Protein AF-W8BBY2-F1 (afdb_monomer_lite)

Radius of gyration: 19.66 Å; chains: 1; bounding box: 56×30×48 Å

Sequence (135 aa):
MLLSRNDSRLKLVKFDTEHIRKAIPMKVATRKNFGRRYCFVDMLFVGMRNTKDFDSPEELVEINDVLRKLDTDMRTPVEVLSVPHRIVFAEIFMRFRRDYTQNGENETNDGNDKEWSVSFYKILTFDVLNYDPRP

Organism: Ceratitis capitata (NCBI:txid7213)

Structure (mmCIF, N/CA/C/O backbone):
data_AF-W8BBY2-F1
#
_entry.id   AF-W8BBY2-F1
#
loop_
_atom_site.group_PDB
_atom_site.id
_atom_site.type_symbol
_atom_site.label_atom_id
_atom_site.label_alt_id
_atom_site.label_comp_id
_atom_site.label_asym_id
_atom_site.label_entity_id
_atom_site.label_seq_id
_atom_site.pdbx_PDB_ins_code
_atom_site.Cartn_x
_atom_site.Cartn_y
_atom_site.Cartn_z
_atom_site.occupancy
_atom_site.B_iso_or_equiv
_atom_site.auth_seq_id
_atom_site.auth_comp_id
_atom_site.auth_asym_id
_atom_site.auth_atom_id
_atom_site.pdbx_PDB_model_num
ATOM 1 N N . MET A 1 1 ? -12.432 4.919 -6.217 1.00 47.53 1 MET A N 1
ATOM 2 C CA . MET A 1 1 ? -12.393 6.137 -5.379 1.00 47.53 1 MET A CA 1
ATOM 3 C C . MET A 1 1 ? -10.983 6.733 -5.459 1.00 47.53 1 MET A C 1
ATOM 5 O O . MET A 1 1 ? -10.030 5.962 -5.448 1.00 47.53 1 MET A O 1
ATOM 9 N N . LEU A 1 2 ? -10.821 8.043 -5.665 1.00 51.84 2 LEU A N 1
ATOM 10 C CA . LEU A 1 2 ? -9.527 8.738 -5.547 1.00 51.84 2 LEU A CA 1
ATOM 11 C C . LEU A 1 2 ? -9.510 9.372 -4.155 1.00 51.84 2 LEU A C 1
ATOM 13 O O . LEU A 1 2 ? -10.374 10.197 -3.873 1.00 51.84 2 LEU A O 1
ATOM 17 N N . LEU A 1 3 ? -8.594 8.949 -3.283 1.00 55.38 3 LEU A N 1
ATOM 18 C CA . LEU A 1 3 ? -8.448 9.560 -1.961 1.00 55.38 3 LEU A CA 1
ATOM 19 C C . LEU A 1 3 ? -7.828 10.948 -2.139 1.00 55.38 3 LEU A C 1
ATOM 21 O O . LEU A 1 3 ? -6.771 11.085 -2.758 1.00 55.38 3 LEU A O 1
ATOM 25 N N . SER A 1 4 ? -8.510 11.978 -1.643 1.00 64.19 4 SER A N 1
ATOM 26 C CA . SER A 1 4 ? -7.965 13.338 -1.586 1.00 64.19 4 SER A CA 1
ATOM 27 C C . SER A 1 4 ? -6.797 13.386 -0.597 1.00 64.19 4 SER A C 1
ATOM 29 O O . SER A 1 4 ? -6.763 12.609 0.350 1.00 64.19 4 SER A O 1
ATOM 31 N N . ARG A 1 5 ? -5.861 14.333 -0.744 1.00 62.16 5 ARG A N 1
ATOM 32 C CA . ARG A 1 5 ? -4.800 14.549 0.263 1.00 62.16 5 ARG A CA 1
ATOM 33 C C . ARG A 1 5 ? -5.351 14.841 1.666 1.00 62.16 5 ARG A C 1
ATOM 35 O O . ARG A 1 5 ? -4.661 14.590 2.643 1.00 62.16 5 ARG A O 1
ATOM 42 N N . ASN A 1 6 ? -6.585 15.337 1.751 1.00 66.69 6 ASN A N 1
ATOM 43 C CA . ASN A 1 6 ? -7.267 15.639 3.011 1.00 66.69 6 ASN A CA 1
ATOM 44 C C . ASN A 1 6 ? -8.137 14.477 3.518 1.00 66.69 6 ASN A C 1
ATOM 46 O O . ASN A 1 6 ? -8.918 14.656 4.449 1.00 66.69 6 ASN A O 1
ATOM 50 N N . ASP A 1 7 ? -8.055 13.308 2.883 1.00 69.31 7 ASP A N 1
ATOM 51 C CA . ASP A 1 7 ? -8.833 12.139 3.267 1.00 69.31 7 ASP A CA 1
ATOM 52 C C . ASP A 1 7 ? -8.311 11.568 4.590 1.00 69.31 7 ASP A C 1
ATOM 54 O O . ASP A 1 7 ? -7.145 11.181 4.707 1.00 69.31 7 ASP A O 1
ATOM 58 N N . SER A 1 8 ? -9.183 11.524 5.595 1.00 69.31 8 SER A N 1
ATOM 59 C CA . SER A 1 8 ? -8.863 11.068 6.949 1.00 69.31 8 SER A CA 1
ATOM 60 C C . SER A 1 8 ? -8.336 9.629 6.972 1.00 69.31 8 SER A C 1
ATOM 62 O O . SER A 1 8 ? -7.497 9.309 7.813 1.00 69.31 8 SER A O 1
ATOM 64 N N . ARG A 1 9 ? -8.715 8.788 5.997 1.00 69.06 9 ARG A N 1
ATOM 65 C CA . ARG A 1 9 ? -8.211 7.410 5.848 1.00 69.06 9 ARG A CA 1
ATOM 66 C C . ARG A 1 9 ? -6.706 7.353 5.666 1.00 69.06 9 ARG A C 1
ATOM 68 O O . ARG A 1 9 ? -6.079 6.420 6.150 1.00 69.06 9 ARG A O 1
ATOM 75 N N . LEU A 1 10 ? -6.110 8.358 5.021 1.00 69.44 10 LEU A N 1
ATOM 76 C CA . LEU A 1 10 ? -4.661 8.410 4.817 1.00 69.44 10 LEU A CA 1
ATOM 77 C C . LEU A 1 10 ? -3.894 8.480 6.141 1.00 69.44 10 LEU A C 1
ATOM 79 O O . LEU A 1 10 ? -2.780 7.972 6.212 1.00 69.44 10 LEU A O 1
ATOM 83 N N . LYS A 1 11 ? -4.493 9.041 7.201 1.00 68.94 11 LYS A N 1
ATOM 84 C CA . LYS A 1 11 ? -3.880 9.071 8.537 1.00 68.94 11 LYS A CA 1
ATOM 85 C C . LYS A 1 11 ? -3.839 7.699 9.210 1.00 68.94 11 LYS A C 1
ATOM 87 O O . LYS A 1 11 ? -2.925 7.445 9.985 1.00 68.94 11 LYS A O 1
ATOM 92 N N . LEU A 1 12 ? -4.795 6.817 8.901 1.00 66.31 12 LEU A N 1
ATOM 93 C CA . LEU A 1 12 ? -4.809 5.435 9.401 1.00 66.31 12 LEU A CA 1
ATOM 94 C C . LEU A 1 12 ? -3.837 4.529 8.645 1.00 66.31 12 LEU A C 1
ATOM 96 O O . LEU A 1 12 ? -3.483 3.462 9.135 1.00 66.31 12 LEU A O 1
ATOM 100 N N . VAL A 1 13 ? -3.375 4.949 7.467 1.00 66.19 13 VAL A N 1
ATOM 101 C CA . VAL A 1 13 ? -2.466 4.179 6.604 1.00 66.19 13 VAL A CA 1
ATOM 102 C C . VAL A 1 13 ? -1.013 4.419 7.038 1.00 66.19 13 VAL A C 1
ATOM 104 O O . VAL A 1 13 ? -0.120 4.646 6.226 1.00 66.19 13 VAL A O 1
ATOM 107 N N . LYS A 1 14 ? -0.753 4.368 8.346 1.00 73.75 14 LYS A N 1
ATOM 108 C CA . LYS A 1 14 ? 0.600 4.211 8.883 1.00 73.75 14 LYS A CA 1
ATOM 109 C C . LYS A 1 14 ? 0.875 2.709 8.942 1.00 73.75 14 LYS A C 1
ATOM 111 O O . LYS A 1 14 ? 0.622 2.071 9.956 1.00 73.75 14 LYS A O 1
ATOM 116 N N . PHE A 1 15 ? 1.277 2.106 7.829 1.00 76.12 15 PHE A N 1
ATOM 117 C CA . PHE A 1 15 ? 1.682 0.700 7.817 1.00 76.12 15 PHE A CA 1
ATOM 118 C C . PHE A 1 15 ? 3.199 0.616 7.916 1.00 76.12 15 PHE A C 1
ATOM 120 O O . PHE A 1 15 ? 3.898 0.923 6.954 1.00 76.12 15 PHE A O 1
ATOM 127 N N . ASP A 1 16 ? 3.692 0.163 9.061 1.00 80.50 16 ASP A N 1
ATOM 128 C CA . ASP A 1 16 ? 5.066 -0.326 9.173 1.00 80.50 16 ASP A CA 1
ATOM 129 C C . ASP A 1 16 ? 5.236 -1.657 8.427 1.00 80.50 16 ASP A C 1
ATOM 131 O O . ASP A 1 16 ? 4.262 -2.354 8.126 1.00 80.50 16 ASP A O 1
ATOM 135 N N . THR A 1 17 ? 6.480 -2.026 8.124 1.00 81.56 17 THR A N 1
ATOM 136 C CA . THR A 1 17 ? 6.807 -3.224 7.332 1.00 81.56 17 THR A CA 1
ATOM 137 C C . THR A 1 17 ? 6.189 -4.501 7.911 1.00 81.56 17 THR A C 1
ATOM 139 O O . THR A 1 17 ? 5.757 -5.372 7.162 1.00 81.56 17 THR A O 1
ATOM 142 N N . GLU A 1 18 ? 6.085 -4.597 9.237 1.00 85.38 18 GLU A N 1
ATOM 143 C CA . GLU A 1 18 ? 5.474 -5.725 9.955 1.00 85.38 18 GLU A CA 1
ATOM 144 C C . GLU A 1 18 ? 3.958 -5.861 9.744 1.00 85.38 18 GLU A C 1
ATOM 146 O O . GLU A 1 18 ? 3.395 -6.956 9.843 1.00 85.38 18 GLU A O 1
ATOM 151 N N . HIS A 1 19 ? 3.294 -4.762 9.390 1.00 86.69 19 HIS A N 1
ATOM 152 C CA . HIS A 1 19 ? 1.871 -4.744 9.088 1.00 86.69 19 HIS A CA 1
ATOM 153 C C . HIS A 1 19 ? 1.582 -5.157 7.636 1.00 86.69 19 HIS A C 1
ATOM 155 O O . HIS A 1 19 ? 0.430 -5.415 7.279 1.00 86.69 19 HIS A O 1
ATOM 161 N N . ILE A 1 20 ? 2.603 -5.248 6.776 1.00 89.38 20 ILE A N 1
ATOM 162 C CA . ILE A 1 20 ? 2.457 -5.715 5.396 1.00 89.38 20 ILE A CA 1
ATOM 163 C C . ILE A 1 20 ? 2.420 -7.243 5.379 1.00 89.38 20 ILE A C 1
ATOM 165 O O . ILE A 1 20 ? 3.408 -7.926 5.631 1.00 89.38 20 ILE A O 1
ATOM 169 N N . ARG A 1 21 ? 1.261 -7.804 5.035 1.00 92.00 21 ARG A N 1
ATOM 170 C CA . ARG A 1 21 ? 1.039 -9.258 5.003 1.00 92.00 21 ARG A CA 1
ATOM 171 C C . ARG A 1 21 ? 1.417 -9.883 3.673 1.00 92.00 21 ARG A C 1
ATOM 173 O O . ARG A 1 21 ? 1.806 -11.047 3.632 1.00 92.00 21 ARG A O 1
ATOM 180 N N . LYS A 1 22 ? 1.276 -9.133 2.580 1.00 93.31 22 LYS A N 1
ATOM 181 C CA . LYS A 1 22 ? 1.664 -9.577 1.237 1.00 93.31 22 LYS A CA 1
ATOM 182 C C . LYS A 1 22 ? 2.236 -8.420 0.432 1.00 93.31 22 LYS A C 1
ATOM 184 O O . LYS A 1 22 ? 1.718 -7.308 0.491 1.00 93.31 22 LYS A O 1
ATOM 189 N N . ALA A 1 23 ? 3.251 -8.730 -0.367 1.00 93.75 23 ALA A N 1
ATOM 190 C CA . ALA A 1 23 ? 3.796 -7.872 -1.409 1.00 93.75 23 ALA A CA 1
ATOM 191 C C . ALA A 1 23 ? 3.743 -8.652 -2.726 1.00 93.75 23 ALA A C 1
ATOM 193 O O . ALA A 1 23 ? 4.435 -9.654 -2.894 1.00 93.75 23 ALA A O 1
ATOM 194 N N . ILE A 1 24 ? 2.868 -8.232 -3.633 1.00 95.94 24 ILE A N 1
ATOM 195 C CA . ILE A 1 24 ? 2.526 -8.980 -4.840 1.00 95.94 24 ILE A CA 1
ATOM 196 C C . ILE A 1 24 ? 3.032 -8.191 -6.051 1.00 95.94 24 ILE A C 1
ATOM 198 O O . ILE A 1 24 ? 2.519 -7.101 -6.314 1.00 95.94 24 ILE A O 1
ATOM 202 N N . PRO A 1 25 ? 4.025 -8.698 -6.802 1.00 95.00 25 PRO A N 1
ATOM 203 C CA . PRO A 1 25 ? 4.433 -8.075 -8.051 1.00 95.00 25 PRO A CA 1
ATOM 204 C C . PRO A 1 25 ? 3.337 -8.258 -9.097 1.00 95.00 25 PRO A C 1
ATOM 206 O O . PRO A 1 25 ? 2.956 -9.374 -9.441 1.00 95.00 25 PRO A O 1
ATOM 209 N N . MET A 1 26 ? 2.835 -7.142 -9.611 1.00 96.06 26 MET A N 1
ATOM 210 C CA . MET A 1 26 ? 1.747 -7.112 -10.586 1.00 96.06 26 MET A CA 1
ATOM 211 C C . MET A 1 26 ? 2.279 -7.031 -12.012 1.00 96.06 26 MET A C 1
ATOM 213 O O . MET A 1 26 ? 1.750 -7.668 -12.921 1.00 96.06 26 MET A O 1
ATOM 217 N N . LYS A 1 27 ? 3.311 -6.212 -12.232 1.00 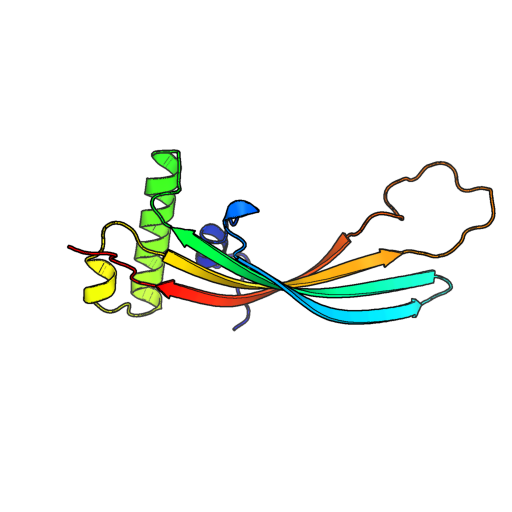96.12 27 LYS A N 1
ATOM 218 C CA . LYS A 1 27 ? 3.876 -5.988 -13.563 1.00 96.12 27 LYS A CA 1
ATOM 219 C C . LYS A 1 27 ? 5.307 -5.494 -13.474 1.00 96.12 27 LYS A C 1
ATOM 221 O O . LYS A 1 27 ? 5.606 -4.592 -12.702 1.00 96.12 27 LYS A O 1
ATOM 226 N N . VAL A 1 28 ? 6.157 -6.016 -14.351 1.00 95.75 28 VAL A N 1
ATOM 227 C CA . VAL A 1 28 ? 7.497 -5.480 -14.594 1.00 95.75 28 VAL A CA 1
ATOM 228 C C . VAL A 1 28 ? 7.567 -5.013 -16.040 1.00 95.75 28 VAL A C 1
ATOM 230 O O . VAL A 1 28 ? 7.148 -5.724 -16.952 1.00 95.75 28 VAL A O 1
ATOM 233 N N . ALA A 1 29 ? 8.047 -3.793 -16.258 1.00 95.31 29 ALA A N 1
ATOM 234 C CA . ALA A 1 29 ? 8.158 -3.222 -17.591 1.00 95.31 29 ALA A CA 1
ATOM 235 C C . ALA A 1 29 ? 9.408 -2.362 -17.720 1.00 95.31 29 ALA A C 1
ATOM 237 O O . ALA A 1 29 ? 9.707 -1.539 -16.859 1.00 95.31 29 ALA A O 1
ATOM 238 N N . THR A 1 30 ? 10.095 -2.486 -18.848 1.00 94.31 30 THR A N 1
ATOM 239 C CA . THR A 1 30 ? 11.180 -1.586 -19.223 1.00 94.31 30 THR A CA 1
ATOM 240 C C . THR A 1 30 ? 10.704 -0.600 -20.285 1.00 94.31 30 THR A C 1
ATOM 242 O O . THR A 1 30 ? 9.886 -0.933 -21.143 1.00 94.31 30 THR A O 1
ATOM 245 N N . ARG A 1 31 ? 11.170 0.649 -20.218 1.00 92.62 31 ARG A N 1
ATOM 246 C CA . ARG A 1 31 ? 10.868 1.684 -21.219 1.00 92.62 31 ARG A CA 1
ATOM 247 C C . ARG A 1 31 ? 12.101 2.513 -21.526 1.00 92.62 31 ARG A C 1
ATOM 249 O O . ARG A 1 31 ? 12.890 2.796 -20.629 1.00 92.62 31 ARG A O 1
ATOM 256 N N . LYS A 1 32 ? 12.232 2.944 -22.779 1.00 91.44 32 LYS A N 1
ATOM 257 C CA . LYS A 1 32 ? 13.259 3.894 -23.208 1.00 91.44 32 LYS A CA 1
ATOM 258 C C . LYS A 1 32 ? 12.590 5.215 -23.576 1.00 91.44 32 LYS A C 1
ATOM 260 O O . LYS A 1 32 ? 11.807 5.244 -24.518 1.00 91.44 32 LYS A O 1
ATOM 265 N N . ASN A 1 33 ? 12.910 6.284 -22.852 1.00 86.19 33 ASN A N 1
ATOM 266 C CA . ASN A 1 33 ? 12.356 7.622 -23.061 1.00 86.19 33 ASN A CA 1
ATOM 267 C C . ASN A 1 33 ? 13.508 8.629 -23.149 1.00 86.19 33 ASN A C 1
ATOM 269 O O . ASN A 1 33 ? 14.331 8.674 -22.241 1.00 86.19 33 ASN A O 1
ATOM 273 N N . PHE A 1 34 ? 13.562 9.435 -24.216 1.00 85.56 34 PHE A N 1
ATOM 274 C CA . PHE A 1 34 ? 14.552 10.516 -24.385 1.00 85.56 34 PHE A CA 1
ATOM 275 C C . PHE A 1 34 ? 16.008 10.085 -24.110 1.00 85.56 34 PHE A C 1
ATOM 277 O O . PHE A 1 34 ? 16.744 10.744 -23.387 1.00 85.56 34 PHE A O 1
ATOM 284 N N . GLY A 1 35 ? 16.412 8.924 -24.638 1.00 84.69 35 GLY A N 1
ATOM 285 C CA . GLY A 1 35 ? 17.761 8.375 -24.440 1.00 84.69 35 GLY A CA 1
ATOM 286 C C . GLY A 1 35 ? 17.975 7.633 -23.115 1.00 84.69 35 GLY A C 1
ATOM 287 O O . GLY A 1 35 ? 18.894 6.822 -23.035 1.00 84.69 35 GLY A O 1
ATOM 288 N N . ARG A 1 36 ? 17.087 7.801 -22.129 1.00 87.31 36 ARG A N 1
ATOM 289 C CA . ARG A 1 36 ? 17.160 7.124 -20.829 1.00 87.31 36 ARG A CA 1
ATOM 290 C C . ARG A 1 36 ? 16.381 5.811 -20.808 1.00 87.31 36 ARG A C 1
ATOM 292 O O . ARG A 1 36 ? 15.373 5.659 -21.504 1.00 87.31 36 ARG A O 1
ATOM 299 N N . ARG A 1 37 ? 16.848 4.847 -20.017 1.00 90.38 37 ARG A N 1
ATOM 300 C CA . ARG A 1 37 ? 16.273 3.507 -19.848 1.00 90.38 37 ARG A CA 1
ATOM 301 C C . ARG A 1 37 ? 15.726 3.350 -18.431 1.00 90.38 37 ARG A C 1
ATOM 303 O O . ARG A 1 37 ? 16.463 3.461 -17.462 1.00 90.38 37 ARG A O 1
ATOM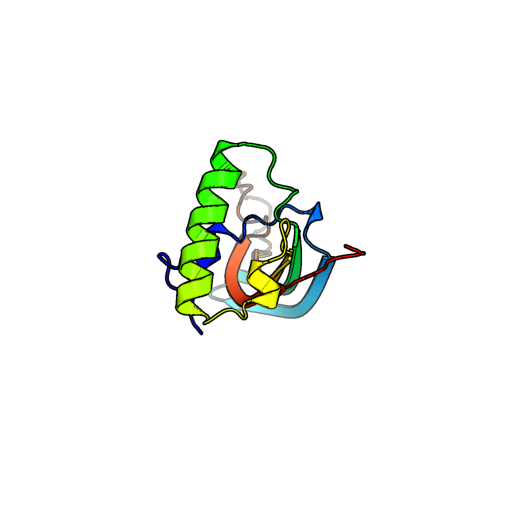 310 N N . TYR A 1 38 ? 14.438 3.044 -18.322 1.00 91.88 38 TYR A N 1
ATOM 311 C CA . TYR A 1 38 ? 13.718 2.913 -17.058 1.00 91.88 38 TYR A CA 1
ATOM 312 C C . TYR A 1 38 ? 13.168 1.517 -16.857 1.00 91.88 38 TYR A C 1
ATOM 314 O O . TYR A 1 38 ? 12.644 0.914 -17.796 1.00 91.88 38 TYR A O 1
ATOM 322 N N . CYS A 1 39 ? 13.254 1.023 -15.628 1.00 93.56 39 CYS A N 1
ATOM 323 C CA . CYS A 1 39 ? 12.549 -0.161 -15.164 1.00 93.56 39 CYS A CA 1
ATOM 324 C C . CYS A 1 39 ? 11.418 0.284 -14.242 1.00 93.56 39 CYS A C 1
ATOM 326 O O . CYS A 1 39 ? 11.633 1.107 -13.352 1.00 93.56 39 CYS A O 1
ATOM 328 N N . PHE A 1 40 ? 10.223 -0.245 -14.469 1.00 95.31 40 PHE A N 1
ATOM 329 C CA . PHE A 1 40 ? 9.043 -0.015 -13.656 1.00 95.31 40 PHE A CA 1
ATOM 330 C C . PHE A 1 40 ? 8.574 -1.333 -13.061 1.00 95.31 40 PHE A C 1
ATOM 332 O O . PHE A 1 40 ? 8.455 -2.325 -13.785 1.00 95.31 40 PHE A O 1
ATOM 339 N N . VAL A 1 41 ? 8.273 -1.319 -11.767 1.00 96.31 41 VAL A N 1
ATOM 340 C CA . VAL A 1 41 ? 7.721 -2.466 -11.045 1.00 96.31 41 VAL A CA 1
ATOM 341 C C . VAL A 1 41 ? 6.451 -2.017 -10.345 1.00 96.31 41 VAL A C 1
ATOM 343 O O . VAL A 1 41 ? 6.491 -1.197 -9.431 1.00 96.31 41 VAL A O 1
ATOM 346 N N . ASP A 1 42 ? 5.326 -2.547 -10.799 1.00 96.69 42 ASP A N 1
ATOM 347 C CA . ASP A 1 42 ? 4.032 -2.382 -10.154 1.00 96.69 42 ASP A CA 1
ATOM 348 C C . ASP A 1 42 ? 3.896 -3.443 -9.069 1.00 96.69 42 ASP A C 1
ATOM 350 O O . ASP A 1 42 ? 3.999 -4.637 -9.352 1.00 96.69 42 ASP A O 1
ATOM 354 N N . MET A 1 43 ? 3.645 -3.005 -7.844 1.00 96.25 43 MET A N 1
ATOM 355 C CA . MET A 1 43 ? 3.454 -3.839 -6.665 1.00 96.25 43 MET A CA 1
ATOM 356 C C . MET A 1 43 ? 2.082 -3.556 -6.058 1.00 96.25 43 MET A C 1
ATOM 358 O O . MET A 1 43 ? 1.641 -2.407 -5.998 1.00 96.25 43 MET A O 1
ATOM 362 N N . LEU A 1 44 ? 1.429 -4.606 -5.576 1.00 94.88 44 LEU A N 1
ATOM 363 C CA . LEU A 1 44 ? 0.266 -4.526 -4.708 1.00 94.88 44 LEU A CA 1
ATOM 364 C C . LEU A 1 44 ? 0.673 -4.992 -3.311 1.00 94.88 44 LEU A C 1
ATOM 366 O O . LEU A 1 44 ? 1.110 -6.127 -3.127 1.00 94.88 44 LEU A O 1
ATOM 370 N N . PHE A 1 45 ? 0.520 -4.118 -2.331 1.00 93.31 45 PHE A N 1
ATOM 371 C CA . PHE A 1 45 ? 0.736 -4.422 -0.928 1.00 93.31 45 PHE A CA 1
ATOM 372 C C . PHE A 1 45 ? -0.600 -4.623 -0.231 1.00 93.31 45 PHE A C 1
ATOM 374 O O . PHE A 1 45 ? -1.536 -3.854 -0.438 1.00 93.31 45 PHE A O 1
ATOM 381 N N . VAL A 1 46 ? -0.667 -5.648 0.609 1.00 92.50 46 VAL A N 1
ATOM 382 C CA . VAL A 1 46 ? -1.811 -5.905 1.483 1.00 92.50 46 VAL A CA 1
ATOM 383 C C . VAL A 1 46 ? -1.368 -5.625 2.910 1.00 92.50 46 VAL A C 1
ATOM 385 O O . VAL A 1 46 ? -0.573 -6.381 3.471 1.00 92.50 46 VAL A O 1
ATOM 388 N N . GLY A 1 47 ? -1.853 -4.519 3.464 1.00 90.31 47 GLY A N 1
ATOM 389 C CA . GLY A 1 47 ? -1.605 -4.091 4.833 1.00 90.31 47 GLY A CA 1
ATOM 390 C C . GLY A 1 47 ? -2.726 -4.537 5.767 1.00 90.31 47 GLY A C 1
ATOM 391 O O . GLY A 1 47 ? -3.905 -4.435 5.428 1.00 90.31 47 GLY A O 1
ATOM 392 N N . MET A 1 48 ? -2.354 -5.016 6.952 1.00 88.50 48 MET A N 1
ATOM 393 C CA . MET A 1 48 ? -3.273 -5.311 8.048 1.00 88.50 48 MET A CA 1
ATOM 394 C C . MET A 1 48 ? -2.649 -4.893 9.386 1.00 88.50 48 MET A C 1
ATOM 396 O O . MET A 1 48 ? -1.646 -5.479 9.797 1.00 88.50 48 MET A O 1
ATOM 400 N N . ARG A 1 49 ? -3.251 -3.908 10.061 1.00 85.75 49 ARG A N 1
ATOM 401 C CA . ARG A 1 49 ? -2.781 -3.357 11.345 1.00 85.75 49 ARG A CA 1
ATOM 402 C C . ARG A 1 49 ? -3.902 -3.392 12.372 1.00 85.75 49 ARG A C 1
ATOM 404 O O . ARG A 1 49 ? -5.035 -3.045 12.045 1.00 85.75 49 ARG A O 1
ATOM 411 N N . ASN A 1 50 ? -3.608 -3.816 13.595 1.00 82.56 50 ASN A N 1
ATOM 412 C CA . ASN A 1 50 ? -4.577 -3.777 14.680 1.00 82.56 50 ASN A CA 1
ATOM 413 C C . ASN A 1 50 ? -4.476 -2.420 15.398 1.00 82.56 50 ASN A C 1
ATOM 415 O O . ASN A 1 50 ? -3.381 -1.899 15.593 1.00 82.56 50 ASN A O 1
ATOM 419 N N . THR A 1 51 ? -5.599 -1.830 15.812 1.00 76.94 51 THR A N 1
ATOM 420 C CA . THR A 1 51 ? -5.586 -0.557 16.552 1.00 76.94 51 THR A CA 1
ATOM 421 C C . THR A 1 51 ? -4.972 -0.649 17.950 1.00 76.94 51 THR A C 1
ATOM 423 O O . THR A 1 51 ? -4.791 0.375 18.595 1.00 76.94 51 THR A O 1
ATOM 426 N N . LYS A 1 52 ? -4.637 -1.845 18.440 1.00 76.38 52 LYS A N 1
ATOM 427 C CA . LYS A 1 52 ? -3.801 -2.015 19.636 1.00 76.38 52 LYS A CA 1
ATOM 428 C C . LYS A 1 52 ? -2.312 -1.754 19.377 1.00 76.38 52 LYS A C 1
ATOM 430 O O . LYS A 1 52 ? -1.585 -1.518 20.328 1.00 76.38 52 LYS A O 1
ATOM 435 N N . ASP A 1 53 ? -1.870 -1.824 18.120 1.00 72.81 53 ASP A N 1
ATOM 436 C CA . ASP A 1 53 ? -0.456 -1.721 17.733 1.00 72.81 53 ASP A CA 1
ATOM 437 C C . ASP A 1 53 ? 0.010 -0.245 17.687 1.00 72.81 53 ASP A C 1
ATOM 439 O O . ASP A 1 53 ? 0.992 0.080 17.028 1.00 72.81 53 ASP A O 1
ATOM 443 N N . PHE A 1 54 ? -0.740 0.686 18.286 1.00 73.12 54 PHE A N 1
ATOM 444 C CA . PHE A 1 54 ? -0.365 2.097 18.394 1.00 73.12 54 PHE A CA 1
ATOM 445 C C . PHE A 1 54 ? 0.222 2.344 19.783 1.00 73.12 54 PHE A C 1
ATOM 447 O O . PHE A 1 54 ? -0.485 2.257 20.787 1.00 73.12 54 PHE A O 1
ATOM 454 N N . ASP A 1 55 ? 1.523 2.624 19.821 1.00 69.56 55 ASP A N 1
ATOM 455 C CA . ASP A 1 55 ? 2.315 2.579 21.052 1.00 69.56 55 ASP A CA 1
ATOM 456 C C . ASP A 1 55 ? 2.136 3.811 21.948 1.00 69.56 55 ASP A C 1
ATOM 458 O O . ASP A 1 55 ? 2.383 3.732 23.153 1.00 69.56 55 ASP A O 1
ATOM 462 N N . SER A 1 56 ? 1.709 4.955 21.392 1.00 78.56 56 SER A N 1
ATOM 463 C CA . SER A 1 56 ? 1.547 6.191 22.163 1.00 78.56 56 SER A CA 1
ATOM 464 C C . SER A 1 56 ? 0.077 6.517 22.475 1.00 78.56 56 SER A C 1
ATOM 466 O O . SER A 1 56 ? -0.800 6.388 21.609 1.00 78.56 56 SER A O 1
ATOM 468 N N . PRO A 1 57 ? -0.223 6.993 23.700 1.00 77.06 57 PRO A N 1
ATOM 469 C CA . PRO A 1 57 ? -1.554 7.477 24.063 1.00 77.06 57 PRO A CA 1
ATOM 470 C C . PRO A 1 57 ? -2.061 8.587 23.134 1.00 77.06 57 PRO A C 1
ATOM 472 O O . PRO A 1 57 ? -3.254 8.651 22.837 1.00 77.06 57 PRO A O 1
ATOM 475 N N . GLU A 1 58 ? -1.165 9.449 22.652 1.00 80.81 58 GLU A N 1
ATOM 476 C CA . GLU A 1 58 ? -1.494 10.539 21.737 1.00 80.81 58 GLU A CA 1
ATOM 477 C C . GLU A 1 58 ? -1.945 10.011 20.371 1.00 80.81 58 GLU A C 1
ATOM 479 O O . GLU A 1 58 ? -2.949 10.481 19.828 1.00 80.81 58 GLU A O 1
ATOM 484 N N . GLU A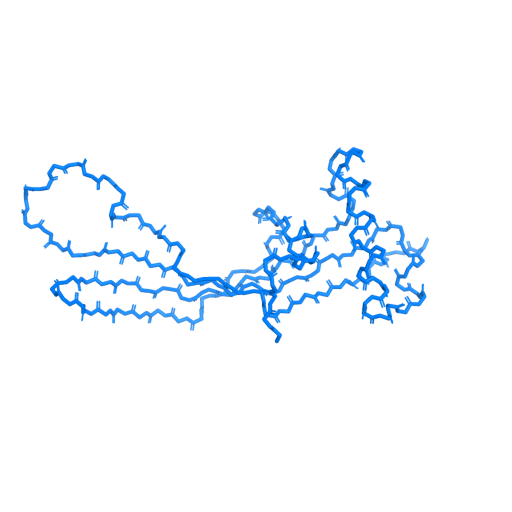 1 59 ? -1.250 9.004 19.831 1.00 75.56 59 GLU A N 1
ATOM 485 C CA . GLU A 1 59 ? -1.646 8.369 18.574 1.00 75.56 59 GLU A CA 1
ATOM 486 C C . GLU A 1 59 ? -2.989 7.656 18.718 1.00 75.56 59 GLU A C 1
ATOM 488 O O . GLU A 1 59 ? -3.846 7.797 17.845 1.00 75.56 59 GLU A O 1
ATOM 493 N N . LEU A 1 60 ? -3.228 6.970 19.841 1.00 76.75 60 LEU A N 1
ATOM 494 C CA . LEU A 1 60 ? -4.514 6.325 20.114 1.00 76.75 60 LEU A CA 1
ATOM 495 C C . LEU A 1 60 ? -5.681 7.320 20.100 1.00 76.75 60 LEU A C 1
ATOM 497 O O . LEU A 1 60 ? -6.739 7.016 19.544 1.00 76.75 60 LEU A O 1
ATOM 501 N N . VAL A 1 61 ? -5.512 8.511 20.681 1.00 81.31 61 VAL A N 1
ATOM 502 C CA . VAL A 1 61 ? -6.543 9.561 20.644 1.00 81.31 61 VAL A CA 1
ATOM 503 C C . VAL A 1 61 ? -6.767 10.051 19.213 1.00 81.31 61 VAL A C 1
ATOM 505 O O . VAL A 1 61 ? -7.914 10.084 18.761 1.00 81.31 61 VAL A O 1
ATOM 508 N N . GLU A 1 62 ? -5.695 10.363 18.473 1.00 80.12 62 GLU A N 1
ATOM 509 C CA . GLU A 1 62 ? -5.806 10.819 17.080 1.00 80.12 62 GLU A CA 1
ATOM 510 C C . GLU A 1 62 ? -6.535 9.783 16.211 1.00 80.12 62 GLU A C 1
ATOM 512 O O . GLU A 1 62 ? -7.418 10.118 15.417 1.00 80.12 62 GLU A O 1
ATOM 517 N N . ILE A 1 63 ? -6.201 8.509 16.385 1.00 79.38 63 ILE A N 1
ATOM 518 C CA . ILE A 1 63 ? -6.754 7.409 15.601 1.00 79.38 63 ILE A CA 1
ATOM 519 C C . ILE A 1 63 ? -8.209 7.149 15.955 1.00 79.38 63 ILE A C 1
ATOM 521 O O . ILE A 1 63 ? -9.020 6.963 15.049 1.00 79.38 63 ILE A O 1
ATOM 525 N N . ASN A 1 64 ? -8.578 7.210 17.233 1.00 79.69 64 ASN A N 1
ATOM 526 C CA . ASN A 1 64 ? -9.975 7.094 17.643 1.00 79.69 64 ASN A CA 1
ATOM 527 C C . ASN A 1 64 ? -10.844 8.227 17.083 1.00 79.69 64 ASN A C 1
ATOM 529 O O . ASN A 1 64 ? -12.003 8.001 16.726 1.00 79.69 64 ASN A O 1
ATOM 533 N N . ASP A 1 65 ? -10.303 9.437 16.955 1.00 82.81 65 ASP A N 1
ATOM 534 C CA . ASP A 1 65 ? -11.012 10.553 16.326 1.00 82.81 65 ASP A CA 1
ATOM 535 C C . ASP A 1 65 ? -11.163 10.365 14.815 1.00 82.81 65 ASP A C 1
ATOM 537 O O . ASP A 1 65 ? -12.220 10.655 14.247 1.00 82.81 65 ASP A O 1
ATOM 541 N N . VAL A 1 66 ? -10.125 9.852 14.152 1.00 80.81 66 VAL A N 1
ATOM 542 C CA . VAL A 1 66 ? -10.179 9.526 12.722 1.00 80.81 66 VAL A CA 1
ATOM 543 C C . VAL A 1 66 ? -11.172 8.394 12.456 1.00 80.81 66 VAL A C 1
ATOM 545 O O . VAL A 1 66 ? -11.980 8.502 11.532 1.00 80.81 66 VAL A O 1
ATOM 548 N N . LEU A 1 67 ? -11.163 7.348 13.281 1.00 80.25 67 LEU A N 1
ATOM 549 C CA . LEU A 1 67 ? -12.097 6.236 13.173 1.00 80.25 67 LEU A CA 1
ATOM 550 C C . LEU A 1 67 ? -13.544 6.691 13.388 1.00 80.25 67 LEU A C 1
ATOM 552 O O . LEU A 1 67 ? -14.392 6.344 12.580 1.00 80.25 67 LEU A O 1
ATOM 556 N N . ARG A 1 68 ? -13.827 7.544 14.384 1.00 81.94 68 ARG A N 1
ATOM 557 C CA . ARG A 1 68 ? -15.180 8.100 14.600 1.00 81.94 68 ARG A CA 1
ATOM 558 C C . ARG A 1 68 ? -15.716 8.866 13.386 1.00 81.94 68 ARG A C 1
ATOM 560 O O . ARG A 1 68 ? -16.893 8.742 13.041 1.00 81.94 68 ARG A O 1
ATOM 567 N N . LYS A 1 69 ? -14.860 9.648 12.719 1.00 82.00 69 LYS A N 1
ATOM 568 C CA . LYS A 1 69 ? -15.229 10.338 11.468 1.00 82.00 69 LYS A CA 1
ATOM 569 C C . LYS A 1 69 ? -15.533 9.333 10.361 1.00 82.00 69 LYS A C 1
ATOM 571 O O . LYS A 1 69 ? -16.561 9.445 9.702 1.00 82.00 69 LYS A O 1
ATOM 576 N N . LEU A 1 70 ? -14.689 8.314 10.217 1.00 77.38 70 LEU A N 1
ATOM 577 C CA . LEU A 1 70 ? -14.893 7.254 9.232 1.00 77.38 70 LEU A CA 1
ATOM 578 C C . LEU A 1 70 ? -16.148 6.432 9.477 1.00 77.38 70 LEU A C 1
ATOM 580 O O . LEU A 1 70 ? -16.840 6.101 8.523 1.00 77.38 70 LEU A O 1
ATOM 584 N N . ASP A 1 71 ? -16.462 6.148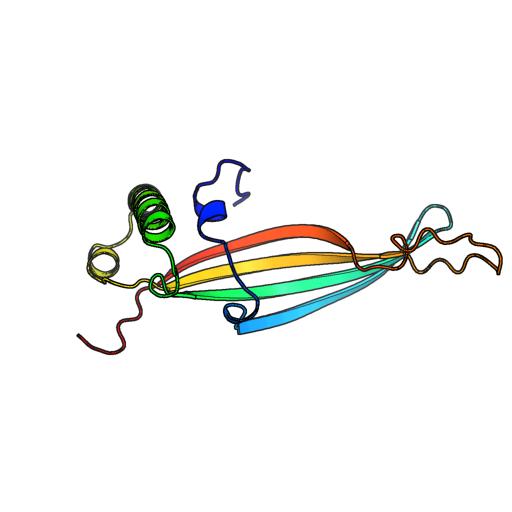 10.735 1.00 79.88 71 ASP A N 1
ATOM 585 C CA . ASP A 1 71 ? -17.660 5.411 11.114 1.00 79.88 71 ASP A CA 1
ATOM 586 C C . ASP A 1 71 ? -18.929 6.143 10.670 1.00 79.88 71 ASP A C 1
ATOM 588 O O . ASP A 1 71 ? -19.883 5.529 10.185 1.00 79.88 71 ASP A O 1
ATOM 592 N N . THR A 1 72 ? -18.895 7.475 10.752 1.00 80.62 72 THR A N 1
ATOM 593 C CA . THR A 1 72 ? -19.961 8.350 10.255 1.00 80.62 72 THR A CA 1
ATOM 594 C C . THR A 1 72 ? -20.040 8.316 8.727 1.00 80.62 72 THR A C 1
ATOM 596 O O . THR A 1 72 ? -21.122 8.126 8.169 1.00 80.62 72 THR A O 1
ATOM 599 N N . ASP A 1 73 ? -18.899 8.452 8.048 1.00 79.75 73 ASP A N 1
ATOM 600 C CA . ASP A 1 73 ? -18.828 8.510 6.583 1.00 79.75 73 ASP A CA 1
ATOM 601 C C . ASP A 1 73 ? -19.222 7.177 5.923 1.00 79.75 73 ASP A C 1
ATOM 603 O O . ASP A 1 73 ? -19.891 7.157 4.887 1.00 79.75 73 ASP A O 1
ATOM 607 N N . MET A 1 74 ? -18.827 6.058 6.533 1.00 73.62 74 MET A N 1
ATOM 608 C CA . MET A 1 74 ? -19.014 4.702 6.009 1.00 73.62 74 MET A CA 1
ATOM 609 C C . MET A 1 74 ? -20.305 4.037 6.496 1.00 73.62 74 MET A C 1
ATOM 611 O O . MET A 1 74 ? -20.635 2.953 6.017 1.00 73.62 74 MET A O 1
ATOM 615 N N . ARG A 1 75 ? -21.052 4.674 7.413 1.00 78.75 75 ARG A N 1
ATOM 616 C CA . ARG A 1 75 ? -22.224 4.087 8.092 1.00 78.75 75 ARG A CA 1
ATOM 617 C C . ARG A 1 75 ? -21.896 2.718 8.692 1.00 78.75 75 ARG A C 1
ATOM 619 O O . ARG A 1 75 ? -22.605 1.738 8.458 1.00 78.75 75 ARG A O 1
ATOM 626 N N . THR A 1 76 ? -20.788 2.662 9.425 1.00 73.00 76 THR A N 1
ATOM 627 C CA . THR A 1 76 ? -20.256 1.421 9.989 1.00 73.00 76 THR A CA 1
ATOM 628 C C . THR A 1 76 ? -21.300 0.742 10.895 1.00 73.00 76 THR A C 1
ATOM 630 O O . THR A 1 76 ? -21.879 1.417 11.751 1.00 73.00 76 THR A O 1
ATOM 633 N N . PRO A 1 77 ? -21.556 -0.573 10.737 1.00 76.06 77 PRO A N 1
ATOM 634 C CA . PRO A 1 77 ? -22.495 -1.310 11.582 1.00 76.06 77 PRO A CA 1
ATOM 635 C C . PRO A 1 77 ? -22.112 -1.277 13.066 1.00 76.06 77 PRO A C 1
ATOM 637 O O . PRO A 1 77 ? -20.930 -1.258 13.419 1.00 76.06 77 PRO A O 1
ATOM 640 N N . VAL A 1 78 ? -23.115 -1.314 13.946 1.00 76.00 78 VAL A N 1
ATOM 641 C CA . VAL A 1 78 ? -22.929 -1.200 15.405 1.00 76.00 78 VAL A CA 1
ATOM 642 C C . VAL A 1 78 ? -22.061 -2.334 15.958 1.00 76.00 78 VAL A C 1
ATOM 644 O O . VAL A 1 78 ? -21.274 -2.112 16.874 1.00 76.00 78 VAL A O 1
ATOM 647 N N . GLU A 1 79 ? -22.128 -3.519 15.354 1.00 74.31 79 GLU A N 1
ATOM 648 C CA . GLU A 1 79 ? -21.337 -4.695 15.732 1.00 74.31 79 GLU A CA 1
ATOM 649 C C . GLU A 1 79 ? -19.832 -4.496 15.502 1.00 74.31 79 GLU A C 1
ATOM 651 O O . GLU A 1 79 ? -19.004 -5.151 16.131 1.00 74.31 79 GLU A O 1
ATOM 656 N N . VAL A 1 80 ? -19.453 -3.601 14.586 1.00 69.50 80 VAL A N 1
ATOM 657 C CA . VAL A 1 80 ? -18.049 -3.245 14.336 1.00 69.50 80 VAL A CA 1
ATOM 658 C C . VAL A 1 80 ? -17.589 -2.164 15.317 1.00 69.50 80 VAL A C 1
ATOM 660 O O . VAL A 1 80 ? -16.428 -2.157 15.722 1.00 69.50 80 VAL A O 1
ATOM 663 N N . LEU A 1 81 ? -18.495 -1.278 15.743 1.00 72.50 81 LEU A N 1
ATOM 664 C CA . LEU A 1 81 ? -18.214 -0.223 16.725 1.00 72.50 81 LEU A CA 1
ATOM 665 C C . LEU A 1 81 ? -18.017 -0.765 18.145 1.00 72.50 81 LEU A C 1
ATOM 667 O O . LEU A 1 81 ? -17.330 -0.134 18.944 1.00 72.50 81 LEU A O 1
ATOM 671 N N . SER A 1 82 ? -18.614 -1.915 18.468 1.00 72.94 82 SER A N 1
ATOM 672 C CA . SER A 1 82 ? -18.559 -2.500 19.812 1.00 72.94 82 SER A CA 1
ATOM 673 C C . SER A 1 82 ? -17.217 -3.142 20.168 1.00 72.94 82 SER A C 1
ATOM 675 O O . SER A 1 82 ? -17.030 -3.532 21.318 1.00 72.94 82 SER A O 1
ATOM 677 N N . VAL A 1 83 ? -16.290 -3.278 19.214 1.00 72.69 83 VAL A N 1
ATOM 678 C CA . VAL A 1 83 ? -15.026 -3.990 19.441 1.00 72.69 83 VAL A CA 1
ATOM 679 C C . VAL A 1 83 ? -13.907 -3.026 19.835 1.00 72.69 83 VAL A C 1
ATOM 681 O O . VAL A 1 83 ? -13.646 -2.063 19.109 1.00 72.69 83 VAL A O 1
ATOM 684 N N . PRO A 1 84 ? -13.206 -3.284 20.958 1.00 70.19 84 PRO A N 1
ATOM 685 C CA . PRO A 1 84 ? -12.203 -2.364 21.495 1.00 70.19 84 PRO A CA 1
ATOM 686 C C . PRO A 1 84 ? -10.983 -2.205 20.581 1.00 70.19 84 PRO A C 1
ATOM 688 O O . PRO A 1 84 ? -10.355 -1.146 20.560 1.00 70.19 84 PRO A O 1
ATOM 691 N N . HIS A 1 85 ? -10.656 -3.236 19.799 1.00 76.06 85 HIS A N 1
ATOM 692 C CA . HIS A 1 85 ? -9.499 -3.245 18.913 1.00 76.06 85 HIS A CA 1
ATOM 693 C C . HIS A 1 85 ? -9.887 -3.701 17.508 1.00 76.06 85 HIS A C 1
ATOM 695 O O . HIS A 1 85 ? -10.136 -4.881 17.266 1.00 76.06 85 HIS A O 1
ATOM 701 N N . ARG A 1 86 ? -9.935 -2.754 16.572 1.00 78.88 86 ARG A N 1
ATOM 702 C CA . ARG A 1 86 ? -10.334 -3.002 15.183 1.00 78.88 86 ARG A CA 1
ATOM 703 C C . ARG A 1 86 ? -9.114 -3.286 14.320 1.00 78.88 86 ARG A C 1
ATOM 705 O O . ARG A 1 86 ? -8.000 -2.871 14.636 1.00 78.88 86 ARG A O 1
ATOM 712 N N . ILE A 1 87 ? -9.316 -3.985 13.211 1.00 81.94 87 ILE A N 1
ATOM 713 C CA . ILE A 1 87 ? -8.262 -4.230 12.230 1.00 81.94 87 ILE A CA 1
ATOM 714 C C . ILE A 1 87 ? -8.449 -3.278 11.057 1.00 81.94 87 ILE A C 1
ATOM 716 O O . ILE A 1 87 ? -9.459 -3.319 10.364 1.00 81.94 87 ILE A O 1
ATOM 720 N N . VAL A 1 88 ? -7.446 -2.451 10.797 1.00 84.06 88 VAL A N 1
ATOM 721 C CA . VAL A 1 88 ? -7.370 -1.639 9.587 1.00 84.06 88 VAL A CA 1
ATOM 722 C C . VAL A 1 88 ? -6.765 -2.487 8.476 1.00 84.06 88 VAL A C 1
ATOM 724 O O . VAL A 1 88 ? -5.644 -2.988 8.594 1.00 84.06 88 VAL A O 1
ATOM 727 N N . PHE A 1 89 ? -7.512 -2.634 7.390 1.00 86.94 89 PHE A N 1
ATOM 728 C CA . PHE A 1 89 ? -7.104 -3.328 6.180 1.00 86.94 89 PHE A CA 1
ATOM 729 C C . PHE A 1 89 ? -6.923 -2.328 5.039 1.00 86.94 89 PHE A C 1
ATOM 731 O O . PHE A 1 89 ? -7.768 -1.459 4.818 1.00 86.94 89 PHE A O 1
ATOM 738 N N . ALA A 1 90 ? -5.837 -2.464 4.280 1.00 88.94 90 ALA A N 1
ATOM 739 C CA . ALA A 1 90 ? -5.626 -1.659 3.086 1.00 88.94 90 ALA A CA 1
ATOM 740 C C . ALA A 1 90 ? -4.953 -2.450 1.965 1.00 88.94 90 ALA A C 1
ATOM 742 O O . ALA A 1 90 ? -3.989 -3.184 2.181 1.00 88.94 90 ALA A O 1
ATOM 743 N N . GLU A 1 91 ? -5.411 -2.215 0.740 1.00 91.31 91 GLU A N 1
ATOM 744 C CA . GLU A 1 91 ? -4.713 -2.621 -0.475 1.00 91.31 91 GLU A CA 1
ATOM 745 C C . GLU A 1 91 ? -4.059 -1.398 -1.102 1.00 91.31 91 GLU A C 1
ATOM 747 O O . GLU A 1 91 ? -4.731 -0.438 -1.489 1.00 91.31 91 GLU A O 1
ATOM 752 N N . ILE A 1 92 ? -2.736 -1.427 -1.212 1.00 90.94 92 ILE A N 1
ATOM 753 C CA . ILE A 1 92 ? -1.928 -0.292 -1.645 1.00 90.94 92 ILE A CA 1
ATOM 754 C C . ILE A 1 92 ? -1.196 -0.682 -2.920 1.00 90.94 92 ILE A C 1
ATOM 756 O O . ILE A 1 92 ? -0.314 -1.533 -2.927 1.00 90.94 92 ILE A O 1
ATOM 760 N N . PHE A 1 93 ? -1.547 -0.033 -4.020 1.00 93.38 93 PHE A N 1
ATOM 761 C CA . PHE A 1 93 ? -0.799 -0.124 -5.260 1.00 93.38 93 PHE A CA 1
ATOM 762 C C . PHE A 1 93 ? 0.362 0.868 -5.242 1.00 93.38 93 PHE A C 1
ATOM 764 O O . PHE A 1 93 ? 0.160 2.052 -4.969 1.00 93.38 93 PHE A O 1
ATOM 771 N N . MET A 1 94 ? 1.562 0.419 -5.597 1.00 93.44 94 MET A N 1
ATOM 772 C CA . MET A 1 94 ? 2.743 1.267 -5.748 1.00 93.44 94 MET A CA 1
ATOM 773 C C . MET A 1 94 ? 3.500 0.902 -7.022 1.00 93.44 94 MET A C 1
ATOM 775 O O . MET A 1 94 ? 3.735 -0.269 -7.299 1.00 93.44 94 MET A O 1
ATOM 779 N N . ARG A 1 95 ? 3.925 1.909 -7.787 1.00 95.06 95 ARG A N 1
ATOM 780 C CA . ARG A 1 95 ? 4.826 1.752 -8.930 1.00 95.06 95 ARG A CA 1
ATOM 781 C C . ARG A 1 95 ? 6.202 2.276 -8.573 1.00 95.06 95 ARG A C 1
ATOM 783 O O . ARG A 1 95 ? 6.414 3.492 -8.497 1.00 95.06 95 ARG A O 1
ATOM 790 N N . PHE A 1 96 ? 7.147 1.361 -8.468 1.00 94.62 96 PHE A N 1
ATOM 791 C CA . PHE A 1 96 ? 8.558 1.683 -8.374 1.00 94.62 96 PHE A CA 1
ATOM 792 C C . PHE A 1 96 ? 9.130 1.980 -9.758 1.00 94.62 96 PHE A C 1
ATOM 794 O O . PHE A 1 96 ? 8.716 1.390 -10.757 1.00 94.62 96 PHE A O 1
ATOM 801 N N . ARG A 1 97 ? 10.084 2.906 -9.814 1.00 93.19 97 ARG A N 1
ATOM 802 C CA . ARG A 1 97 ? 10.837 3.286 -11.007 1.00 93.19 97 ARG A CA 1
ATOM 803 C C . ARG A 1 97 ? 12.320 3.326 -10.668 1.00 93.19 97 ARG A C 1
ATOM 805 O O . ARG A 1 97 ? 12.701 3.904 -9.656 1.00 93.19 97 ARG A O 1
ATOM 812 N N . ARG A 1 98 ? 13.146 2.796 -11.563 1.00 91.75 98 ARG A N 1
ATOM 813 C CA . ARG A 1 98 ? 14.606 2.910 -11.508 1.00 91.75 98 ARG A CA 1
ATOM 814 C C . ARG A 1 98 ? 15.157 3.310 -12.870 1.00 91.75 98 ARG A C 1
ATOM 816 O O . ARG A 1 98 ? 14.740 2.734 -13.878 1.00 91.75 98 ARG A O 1
ATOM 823 N N . ASP A 1 99 ? 16.060 4.286 -12.907 1.00 90.38 99 ASP A N 1
ATOM 824 C CA . ASP A 1 99 ? 16.872 4.575 -14.094 1.00 90.38 99 ASP A CA 1
ATOM 825 C C . ASP A 1 99 ? 18.040 3.578 -14.143 1.00 90.38 99 ASP A C 1
ATOM 827 O O . ASP A 1 99 ? 18.715 3.337 -13.143 1.00 90.38 99 ASP A O 1
ATOM 831 N N . TYR A 1 100 ? 18.238 2.928 -15.286 1.00 87.06 100 TYR A N 1
ATOM 832 C CA . TYR A 1 100 ? 19.361 2.011 -15.514 1.00 87.06 100 TYR A CA 1
ATOM 833 C C . TYR A 1 100 ? 20.133 2.366 -16.788 1.00 87.06 100 TYR A C 1
ATOM 835 O O . TYR A 1 100 ? 20.790 1.521 -17.402 1.00 87.06 100 TYR A O 1
ATOM 843 N N . THR A 1 101 ? 20.050 3.622 -17.222 1.00 86.38 101 THR A N 1
ATOM 844 C CA . THR A 1 101 ? 20.870 4.120 -18.324 1.00 86.38 101 THR A CA 1
ATOM 845 C C . THR A 1 101 ? 22.346 3.917 -17.981 1.00 86.38 101 THR A C 1
ATOM 847 O O . THR A 1 101 ? 22.854 4.496 -17.031 1.00 86.38 101 THR A O 1
ATOM 850 N N . GLN A 1 102 ? 23.044 3.045 -18.719 1.00 73.00 102 GLN A N 1
ATOM 851 C CA . GLN A 1 102 ? 24.504 2.978 -18.632 1.00 73.00 102 GLN A CA 1
ATOM 852 C C . GLN A 1 102 ? 25.064 4.278 -19.198 1.00 73.00 102 GLN A C 1
ATOM 854 O O . GLN A 1 102 ? 25.054 4.468 -20.415 1.00 73.00 102 GLN A O 1
ATOM 859 N N . ASN A 1 103 ? 25.531 5.147 -18.318 1.00 62.25 103 ASN A N 1
ATOM 860 C CA . ASN A 1 103 ? 26.372 6.266 -18.690 1.00 62.25 103 ASN A CA 1
ATOM 861 C C . ASN A 1 103 ? 27.817 5.757 -18.624 1.00 62.25 103 ASN A C 1
ATOM 863 O O . ASN A 1 103 ? 28.227 5.154 -17.629 1.00 62.25 103 ASN A O 1
ATOM 867 N N . GLY A 1 104 ? 28.535 5.850 -19.744 1.00 51.59 104 GLY A N 1
ATOM 868 C CA . GLY A 1 104 ? 29.887 5.313 -19.872 1.00 51.59 104 GLY A CA 1
ATOM 869 C C . GLY A 1 104 ? 30.839 5.999 -18.897 1.00 51.59 104 GLY A C 1
ATOM 870 O O . GLY A 1 104 ? 30.965 7.213 -18.961 1.00 51.59 104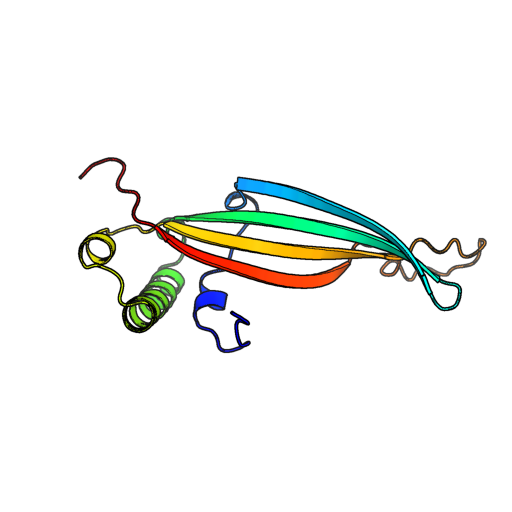 GLY A O 1
ATOM 871 N N . GLU A 1 105 ? 31.444 5.205 -18.010 1.00 52.09 105 GLU A N 1
ATOM 872 C CA . GLU A 1 105 ? 32.658 5.391 -17.184 1.00 52.09 105 GLU A CA 1
ATOM 873 C C . GLU A 1 105 ? 32.969 6.733 -16.481 1.00 52.09 105 GLU A C 1
ATOM 875 O O . GLU A 1 105 ? 33.874 6.758 -15.658 1.00 52.09 105 GLU A O 1
ATOM 880 N N . ASN A 1 106 ? 32.207 7.811 -16.664 1.00 50.72 106 ASN A N 1
ATOM 881 C CA . ASN A 1 106 ? 32.509 9.140 -16.128 1.00 50.72 106 ASN A CA 1
ATOM 882 C C . ASN A 1 106 ? 31.261 9.825 -15.558 1.00 50.72 106 ASN A C 1
ATOM 884 O O . ASN A 1 106 ? 30.911 10.930 -15.966 1.00 50.72 106 ASN A O 1
ATOM 888 N N . GLU A 1 107 ? 30.584 9.193 -14.601 1.00 53.03 107 GLU A N 1
ATOM 889 C CA . GLU A 1 107 ? 29.600 9.908 -13.786 1.00 53.03 107 GLU A CA 1
ATOM 890 C C . GLU A 1 107 ? 30.095 10.040 -12.358 1.00 53.03 107 GLU A C 1
ATOM 892 O O . GLU A 1 107 ? 30.045 9.115 -11.549 1.00 53.03 107 GLU A O 1
ATOM 897 N N . THR A 1 108 ? 30.588 11.245 -12.085 1.00 49.16 108 THR A N 1
ATOM 898 C CA . THR A 1 108 ? 30.652 11.846 -10.761 1.00 49.16 108 THR A CA 1
ATOM 899 C C . THR A 1 108 ? 29.373 11.538 -9.991 1.00 49.16 108 THR A C 1
ATOM 901 O O . THR A 1 108 ? 28.316 12.063 -10.319 1.00 49.16 108 THR A O 1
ATOM 904 N N . ASN A 1 109 ? 29.508 10.656 -9.001 1.00 48.84 109 ASN A N 1
ATOM 905 C CA . ASN A 1 109 ? 28.678 10.456 -7.816 1.00 48.84 109 ASN A CA 1
ATOM 906 C C . ASN A 1 109 ? 27.483 11.415 -7.647 1.00 48.84 109 ASN A C 1
ATOM 908 O O . ASN A 1 109 ? 27.515 12.279 -6.775 1.00 48.84 109 ASN A O 1
ATOM 912 N N . ASP A 1 110 ? 26.396 11.199 -8.385 1.00 52.12 110 ASP A N 1
ATOM 913 C CA . ASP A 1 110 ? 25.066 11.560 -7.898 1.00 52.12 110 ASP A CA 1
ATOM 914 C C . ASP A 1 110 ? 24.316 10.249 -7.641 1.00 52.12 110 ASP A C 1
ATOM 916 O O . ASP A 1 110 ? 23.633 9.682 -8.494 1.00 52.12 110 ASP A O 1
ATOM 920 N N . GLY A 1 111 ? 24.594 9.665 -6.470 1.00 52.34 111 GLY A N 1
ATOM 921 C CA . GLY A 1 111 ? 24.210 8.300 -6.088 1.00 52.34 111 GLY A CA 1
ATOM 922 C C . GLY A 1 111 ? 22.701 8.027 -6.071 1.00 52.34 111 GLY A C 1
ATOM 923 O O . GLY A 1 111 ? 22.304 6.870 -5.955 1.00 52.34 111 GLY A O 1
ATOM 924 N N . ASN A 1 112 ? 21.870 9.057 -6.242 1.00 54.94 112 ASN A N 1
ATOM 925 C CA . ASN A 1 112 ? 20.413 8.969 -6.177 1.00 54.94 112 ASN A CA 1
ATOM 926 C C . ASN A 1 112 ? 19.756 8.431 -7.457 1.00 54.94 112 ASN A C 1
ATOM 928 O O . ASN A 1 112 ? 18.709 7.790 -7.376 1.00 54.94 112 ASN A O 1
ATOM 932 N N . ASP A 1 113 ? 20.357 8.614 -8.638 1.00 57.72 113 ASP A N 1
ATOM 933 C CA . ASP A 1 113 ? 19.703 8.237 -9.906 1.00 57.72 113 ASP A CA 1
ATOM 934 C C . ASP A 1 113 ? 19.634 6.711 -10.131 1.00 57.72 113 ASP A C 1
ATOM 936 O O . ASP A 1 113 ? 18.871 6.224 -10.970 1.00 57.72 113 ASP A O 1
ATOM 940 N N . LYS A 1 114 ? 20.389 5.929 -9.347 1.00 65.62 114 LYS A N 1
ATOM 941 C CA . LYS A 1 114 ? 20.421 4.457 -9.420 1.00 65.62 114 LYS A CA 1
ATOM 942 C C . LYS A 1 114 ? 19.522 3.766 -8.395 1.00 65.62 114 LYS A C 1
ATOM 944 O O . LYS A 1 114 ? 19.456 2.530 -8.428 1.00 65.62 114 LYS A O 1
ATOM 949 N N . GLU A 1 115 ? 18.851 4.502 -7.512 1.00 82.06 115 GLU A N 1
ATOM 950 C CA . GLU A 1 115 ? 17.969 3.944 -6.485 1.00 82.06 115 GLU A CA 1
ATOM 951 C C . GLU A 1 115 ? 16.531 3.749 -7.004 1.00 82.06 115 GLU A C 1
ATOM 953 O O . GLU A 1 115 ? 16.107 4.320 -8.014 1.00 82.06 115 GLU A O 1
ATOM 958 N N . TRP A 1 116 ? 15.768 2.871 -6.352 1.00 88.50 116 TRP A N 1
ATOM 959 C CA . TRP A 1 116 ? 14.345 2.720 -6.636 1.00 88.50 116 TRP A CA 1
ATOM 960 C C . TRP A 1 116 ? 13.565 3.897 -6.050 1.00 88.50 116 TRP A C 1
ATOM 962 O O . TRP A 1 116 ? 13.589 4.133 -4.850 1.00 88.50 116 TRP A O 1
ATOM 972 N N . SER A 1 117 ? 12.802 4.587 -6.892 1.00 89.56 117 SER A N 1
ATOM 973 C CA . SER A 1 117 ? 11.896 5.664 -6.483 1.00 89.56 117 SER A CA 1
ATOM 974 C C . SER A 1 117 ? 10.437 5.234 -6.612 1.00 89.56 117 SER A C 1
ATOM 976 O O . SER A 1 117 ? 10.076 4.468 -7.510 1.00 89.56 117 SER A O 1
ATOM 978 N N . VAL A 1 118 ? 9.563 5.742 -5.742 1.00 89.81 118 VAL A N 1
ATOM 979 C CA . VAL A 1 118 ? 8.111 5.560 -5.880 1.00 89.81 118 VAL A CA 1
ATOM 980 C C . VAL A 1 118 ? 7.588 6.606 -6.859 1.00 89.81 118 VAL A C 1
ATOM 982 O O . VAL A 1 118 ? 7.489 7.785 -6.542 1.00 89.81 118 VAL A O 1
ATOM 985 N N . SER A 1 119 ? 7.248 6.173 -8.069 1.00 89.19 119 SER A N 1
ATOM 986 C CA . SER A 1 119 ? 6.735 7.069 -9.116 1.00 89.19 119 SER A CA 1
ATOM 987 C C . SER A 1 119 ? 5.230 7.316 -9.018 1.00 89.19 119 SER A C 1
ATOM 989 O O . SER A 1 119 ? 4.734 8.338 -9.486 1.00 89.19 119 SER A O 1
ATOM 991 N N . PHE A 1 120 ? 4.494 6.370 -8.439 1.00 88.81 120 PHE A N 1
ATOM 992 C CA . PHE A 1 120 ? 3.051 6.456 -8.260 1.00 88.81 120 PHE A CA 1
ATOM 993 C C . PHE A 1 120 ? 2.631 5.553 -7.106 1.00 88.81 120 PHE A C 1
ATOM 995 O O . PHE A 1 120 ? 3.152 4.448 -6.972 1.00 88.81 120 PHE A O 1
ATOM 1002 N N . TYR A 1 121 ? 1.657 5.987 -6.314 1.00 88.69 121 TYR A N 1
ATOM 1003 C CA . TYR A 1 121 ? 0.983 5.125 -5.354 1.00 88.69 121 TYR A CA 1
ATOM 1004 C C . TYR A 1 121 ? -0.509 5.445 -5.312 1.00 88.69 121 TYR A C 1
ATOM 1006 O O . TYR A 1 121 ? -0.931 6.560 -5.628 1.00 88.69 121 TYR A O 1
ATOM 1014 N N . LYS A 1 122 ? -1.312 4.451 -4.943 1.00 87.44 122 LYS A N 1
ATOM 1015 C CA . LYS A 1 122 ? -2.755 4.585 -4.775 1.00 87.44 122 LYS A CA 1
ATOM 1016 C C . LYS A 1 122 ? -3.267 3.522 -3.816 1.00 87.44 122 LYS A C 1
ATOM 1018 O O . LYS A 1 122 ? -2.991 2.344 -4.001 1.00 87.44 122 LYS A O 1
ATOM 1023 N N . ILE A 1 123 ? -4.087 3.926 -2.856 1.00 86.38 123 ILE A N 1
ATOM 1024 C CA . ILE A 1 123 ? -4.859 2.985 -2.044 1.00 86.38 123 ILE A CA 1
ATOM 1025 C C . ILE A 1 123 ? -6.077 2.564 -2.866 1.00 86.38 123 ILE A C 1
ATOM 1027 O O . ILE A 1 123 ? -6.858 3.408 -3.318 1.00 86.38 123 ILE A O 1
ATOM 1031 N N . LEU A 1 124 ? -6.178 1.269 -3.140 1.00 86.81 124 LEU A N 1
ATOM 1032 C CA . LEU A 1 124 ? -7.255 0.675 -3.926 1.00 86.81 124 LEU A CA 1
ATOM 1033 C C . LEU A 1 124 ? -8.466 0.382 -3.046 1.00 86.81 124 LEU A C 1
ATOM 1035 O O . LEU A 1 124 ? -9.581 0.771 -3.395 1.00 86.81 124 LEU A O 1
ATOM 1039 N N . THR A 1 125 ? -8.199 -0.229 -1.895 1.00 85.81 125 THR A N 1
ATOM 1040 C CA . THR A 1 125 ? -9.195 -0.682 -0.927 1.00 85.81 125 THR A CA 1
ATOM 1041 C C . THR A 1 125 ? -8.756 -0.242 0.459 1.00 85.81 125 THR A C 1
ATOM 1043 O O . THR A 1 125 ? -7.569 -0.294 0.781 1.00 85.81 125 THR A O 1
ATOM 1046 N N . PHE A 1 126 ? -9.709 0.209 1.264 1.00 82.00 126 PHE A N 1
ATOM 1047 C CA . PHE A 1 126 ? -9.509 0.556 2.663 1.00 82.00 126 PHE A CA 1
ATOM 1048 C C . PHE A 1 126 ? -10.744 0.100 3.425 1.00 82.00 126 PHE A C 1
ATOM 1050 O O . PHE A 1 126 ? -11.849 0.509 3.065 1.00 82.00 126 PHE A O 1
ATOM 1057 N N . ASP A 1 127 ? -10.550 -0.735 4.438 1.00 79.94 127 ASP A N 1
ATOM 1058 C CA . ASP A 1 127 ? -11.638 -1.286 5.235 1.00 79.94 127 ASP A CA 1
ATOM 1059 C C . ASP A 1 127 ? -11.243 -1.386 6.710 1.00 79.94 127 ASP A C 1
ATOM 1061 O O . ASP A 1 127 ? -10.060 -1.476 7.052 1.00 79.94 127 ASP A O 1
ATOM 1065 N N . VAL A 1 128 ? -12.240 -1.359 7.587 1.00 78.75 128 VAL A N 1
ATOM 1066 C CA . VAL A 1 128 ? -12.065 -1.527 9.029 1.00 78.75 128 VAL A CA 1
ATOM 1067 C C . VAL A 1 128 ? -12.824 -2.779 9.432 1.00 78.75 128 VAL A C 1
ATOM 1069 O O . VAL A 1 128 ? -14.047 -2.791 9.545 1.00 78.75 128 VAL A O 1
ATOM 1072 N N . LEU A 1 129 ? -12.069 -3.852 9.625 1.00 77.88 129 LEU A N 1
ATOM 1073 C CA . LEU A 1 129 ? -12.589 -5.168 9.932 1.00 77.88 129 LEU A CA 1
ATOM 1074 C C . LEU A 1 129 ? -12.715 -5.359 11.439 1.00 77.88 129 LEU A C 1
ATOM 1076 O O . LEU A 1 129 ? -11.873 -4.925 12.233 1.00 77.88 129 LEU A O 1
ATOM 1080 N N . ASN A 1 130 ? -13.754 -6.092 11.812 1.00 70.62 130 ASN A N 1
ATOM 1081 C CA . ASN A 1 130 ? -13.883 -6.650 13.140 1.00 70.62 130 ASN A CA 1
ATOM 1082 C C . ASN A 1 130 ? -13.155 -8.005 13.177 1.00 70.62 130 ASN A C 1
ATOM 1084 O O . ASN A 1 130 ? -13.500 -8.918 12.426 1.00 70.62 130 ASN A O 1
ATOM 1088 N N . TYR A 1 131 ? -12.143 -8.128 14.034 1.00 58.97 131 TYR A N 1
ATOM 1089 C CA . TYR A 1 131 ? -11.613 -9.428 14.423 1.00 58.97 131 TYR A CA 1
ATOM 1090 C C . TYR A 1 131 ? -11.587 -9.499 15.941 1.00 58.97 131 TYR A C 1
ATOM 1092 O O . TYR A 1 131 ? -10.668 -8.993 16.585 1.00 58.97 131 TYR A O 1
ATOM 1100 N N . ASP A 1 132 ? -12.605 -10.147 16.488 1.00 50.53 132 ASP A N 1
ATOM 1101 C CA . ASP A 1 132 ? -12.624 -10.595 17.866 1.00 50.53 132 ASP A CA 1
ATOM 1102 C C . ASP A 1 132 ? -12.238 -12.089 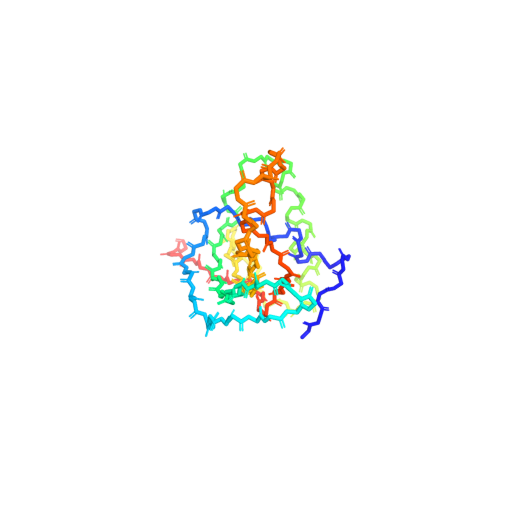17.899 1.00 50.53 132 ASP A C 1
ATOM 1104 O O . ASP A 1 132 ? -13.045 -12.942 17.517 1.00 50.53 132 ASP A O 1
ATOM 1108 N N . PRO A 1 133 ? -10.998 -12.455 18.286 1.00 50.47 133 PRO A N 1
ATOM 1109 C CA . PRO A 1 133 ? -10.629 -13.857 18.434 1.00 50.47 133 PRO A CA 1
ATOM 1110 C C . PRO A 1 133 ? -11.322 -14.559 19.617 1.00 50.47 133 PRO A C 1
ATOM 1112 O O . PRO A 1 133 ? -11.091 -15.769 19.756 1.00 50.47 133 PRO A O 1
ATOM 1115 N N . ARG A 1 134 ? -12.106 -13.842 20.453 1.00 51.62 134 ARG A N 1
ATOM 1116 C CA . ARG A 1 134 ? -13.203 -14.289 21.344 1.00 51.62 134 ARG A CA 1
ATOM 1117 C C . ARG A 1 134 ? -13.553 -13.191 22.388 1.00 51.62 134 ARG A C 1
ATOM 1119 O O . ARG A 1 134 ? -12.609 -12.576 22.887 1.00 51.62 134 ARG A O 1
ATOM 1126 N N . PRO A 1 135 ? -14.843 -13.062 22.779 1.00 49.22 135 PRO A N 1
ATOM 1127 C CA . PRO A 1 135 ? -15.337 -12.089 23.766 1.00 49.22 135 PRO A CA 1
ATOM 1128 C C . PRO A 1 135 ? -14.784 -12.293 25.182 1.00 49.22 135 PRO A C 1
ATOM 1130 O O . PRO A 1 135 ? -14.414 -13.444 25.522 1.00 49.22 135 PRO A O 1
#

Foldseek 3Di:
DFADPPRLLVLVPPADPVQWPDKAWDDWDWDADPLWIKIKTKIKTKGKDKLVPDDDPVSNVSVVVSVVVVCVVVVPDVVLVPDPIKIKIWIKIWMKMAIPRDDPDDDDDPPPRGDIDTPDMGTPDIDIHDDDVDD

pLDDT: mean 78.65, std 13.5, range [47.53, 96.69]

Secondary structure (DSSP, 8-state):
-PPPTT-THHHH----GGGEEEEEEEEEEEEEETTEEEEEEEEEEEEEEETT---SHHHHHHHHHHHHHHHHHHT--HHHHT-SSPEEEEEEEEEEEEE-----S-----TTTTS-EEEEEEEEEEEEE---S--